Protein AF-A0AAV7STW8-F1 (afdb_monomer)

Secondary structure (DSSP, 8-state):
-------EE-SS-EE-PPSS-EEEE-SS-EE---S--EEEEESS-EE---B--EEEEESS-EEEEEE--EEEEESS-EEEEEE--EEEEESS-EE---B--EEEEESS-EEEE-B-EEEEEESS-EEEE-SSEEEEEESS-EEEESS-EEEEE-TT-B-

Structure (mmCIF, N/CA/C/O backbone):
data_AF-A0AAV7STW8-F1
#
_entry.id   AF-A0AAV7STW8-F1
#
loop_
_atom_site.group_PDB
_atom_site.id
_atom_site.type_symbol
_atom_site.label_atom_id
_atom_site.label_alt_id
_atom_site.label_comp_id
_atom_site.label_asym_id
_atom_site.label_entity_id
_atom_site.label_seq_id
_atom_site.pdbx_PDB_ins_code
_atom_site.Cartn_x
_atom_site.Cartn_y
_atom_site.Cartn_z
_atom_site.occupancy
_atom_site.B_iso_or_equiv
_atom_site.auth_seq_id
_atom_site.auth_comp_id
_atom_site.auth_asym_id
_atom_site.auth_atom_id
_atom_site.pdbx_PDB_model_num
ATOM 1 N N . MET A 1 1 ? 13.913 8.113 -26.831 1.00 40.53 1 MET A N 1
ATOM 2 C CA . MET A 1 1 ? 12.553 7.537 -26.896 1.00 40.53 1 MET A CA 1
ATOM 3 C C . MET A 1 1 ? 12.675 6.054 -27.217 1.00 40.53 1 MET A C 1
ATOM 5 O O . MET A 1 1 ? 13.192 5.711 -28.270 1.00 40.53 1 MET A O 1
ATOM 9 N N . ARG A 1 2 ? 12.317 5.180 -26.275 1.00 35.94 2 ARG A N 1
ATOM 10 C CA . ARG A 1 2 ? 12.246 3.718 -26.438 1.00 35.94 2 ARG A CA 1
ATOM 11 C C . ARG A 1 2 ? 11.029 3.221 -25.642 1.00 35.94 2 ARG A C 1
ATOM 13 O O . ARG A 1 2 ? 10.637 3.904 -24.702 1.00 35.94 2 ARG A O 1
ATOM 20 N N . PRO A 1 3 ? 10.383 2.142 -26.096 1.00 36.06 3 PRO A N 1
ATOM 21 C CA . PRO A 1 3 ? 8.936 2.094 -26.271 1.00 36.06 3 PRO A CA 1
ATOM 22 C C . PRO A 1 3 ? 8.183 1.758 -24.984 1.00 36.06 3 PRO A C 1
ATOM 24 O O . PRO A 1 3 ? 8.631 0.928 -24.196 1.00 36.06 3 PRO A O 1
ATOM 27 N N . GLY A 1 4 ? 6.999 2.357 -24.832 1.00 42.94 4 GLY A N 1
ATOM 28 C CA . GLY A 1 4 ? 5.963 1.849 -23.940 1.00 42.94 4 GLY A CA 1
ATOM 29 C C . GLY A 1 4 ? 5.513 0.481 -24.443 1.00 42.94 4 GLY A C 1
ATOM 30 O O . GLY A 1 4 ? 4.891 0.378 -25.496 1.00 42.94 4 GLY A O 1
ATOM 31 N N . GLY A 1 5 ? 5.894 -0.570 -23.724 1.00 40.72 5 GLY A N 1
ATOM 32 C CA . GLY A 1 5 ? 5.494 -1.945 -23.998 1.00 40.72 5 GLY A CA 1
ATOM 33 C C . GLY A 1 5 ? 4.626 -2.451 -22.859 1.00 40.72 5 GLY A C 1
ATOM 34 O O . GLY A 1 5 ? 5.153 -2.836 -21.820 1.00 40.72 5 GLY A O 1
ATOM 35 N N . GLY A 1 6 ? 3.307 -2.436 -23.051 1.00 45.69 6 GLY A N 1
ATOM 36 C CA . GLY A 1 6 ? 2.384 -3.196 -22.215 1.00 45.69 6 GLY A CA 1
ATOM 37 C C . GLY A 1 6 ? 2.489 -4.669 -22.588 1.00 45.69 6 GLY A C 1
ATOM 38 O O . GLY A 1 6 ? 1.872 -5.103 -23.554 1.00 45.69 6 GLY A O 1
ATOM 39 N N . GLY A 1 7 ? 3.334 -5.411 -21.877 1.00 49.16 7 GLY A N 1
ATOM 40 C CA . GLY A 1 7 ? 3.478 -6.857 -22.023 1.00 49.16 7 GLY A CA 1
ATOM 41 C C . GLY A 1 7 ? 3.037 -7.562 -20.747 1.00 49.16 7 GLY A C 1
ATOM 42 O O . GLY A 1 7 ? 3.458 -7.175 -19.657 1.00 49.16 7 GLY A O 1
ATOM 43 N N . VAL A 1 8 ? 2.203 -8.592 -20.889 1.00 49.44 8 VAL A N 1
ATOM 44 C CA . VAL A 1 8 ? 1.992 -9.609 -19.852 1.00 49.44 8 VAL A CA 1
ATOM 45 C C . VAL A 1 8 ? 3.192 -10.552 -19.889 1.00 49.44 8 VAL A C 1
ATOM 47 O O . VAL A 1 8 ? 3.513 -11.107 -20.940 1.00 49.44 8 VAL A O 1
ATOM 50 N N . LEU A 1 9 ? 3.922 -10.667 -18.780 1.00 50.72 9 LEU A N 1
ATOM 51 C CA . LEU A 1 9 ? 5.144 -11.471 -18.711 1.00 50.72 9 LEU A CA 1
ATOM 52 C C . LEU A 1 9 ? 5.002 -12.518 -17.608 1.00 50.72 9 LEU A C 1
ATOM 54 O O . LEU A 1 9 ? 4.782 -12.186 -16.442 1.00 50.72 9 LEU A O 1
ATOM 58 N N . SER A 1 10 ? 5.135 -13.780 -18.005 1.00 46.03 10 SER A N 1
ATOM 59 C CA . SER A 1 10 ? 5.107 -14.956 -17.138 1.00 46.03 10 SER A CA 1
ATOM 60 C C . SER A 1 10 ? 6.440 -15.706 -17.274 1.00 46.03 10 SER A C 1
ATOM 62 O O . SER A 1 10 ? 7.017 -15.734 -18.360 1.00 46.03 10 SER A O 1
ATOM 64 N N . LEU A 1 11 ? 6.909 -16.293 -16.168 1.00 44.44 11 LEU A N 1
ATOM 65 C CA . LEU A 1 11 ? 8.256 -16.816 -15.858 1.00 44.44 11 LEU A CA 1
ATOM 66 C C . LEU A 1 11 ? 9.310 -15.794 -15.401 1.00 44.44 11 LEU A C 1
ATOM 68 O O . LEU A 1 11 ? 9.476 -14.720 -15.974 1.00 44.44 11 LEU A O 1
ATOM 72 N N . VAL A 1 12 ? 10.055 -16.215 -14.366 1.00 52.72 12 VAL A N 1
ATOM 73 C CA . VAL A 1 12 ? 11.161 -15.535 -13.668 1.00 52.72 12 VAL A CA 1
ATOM 74 C C . VAL A 1 12 ? 11.973 -14.643 -14.610 1.00 52.72 12 VAL A C 1
ATOM 76 O O . VAL A 1 12 ? 12.904 -15.085 -15.278 1.00 52.72 12 VAL A O 1
ATOM 79 N N . SER A 1 13 ? 11.610 -13.363 -14.652 1.00 60.19 13 SER A N 1
ATOM 80 C CA . SER A 1 13 ? 12.215 -12.370 -15.537 1.00 60.19 13 SER A CA 1
ATOM 81 C C . SER A 1 13 ? 12.859 -11.260 -14.712 1.00 60.19 13 SER A C 1
ATOM 83 O O . SER A 1 13 ? 12.248 -10.738 -13.776 1.00 60.19 13 SER A O 1
ATOM 85 N N . ILE A 1 14 ? 14.099 -10.890 -15.056 1.00 59.59 14 ILE A N 1
ATOM 86 C CA . ILE A 1 14 ? 14.792 -9.725 -14.490 1.00 59.59 14 ILE A CA 1
ATOM 87 C C . ILE A 1 14 ? 14.693 -8.576 -15.492 1.00 59.59 14 ILE A C 1
ATOM 89 O O . ILE A 1 14 ? 15.320 -8.626 -16.548 1.00 59.59 14 ILE A O 1
ATOM 93 N N . MET A 1 15 ? 13.932 -7.527 -15.163 1.00 64.94 15 MET A N 1
ATOM 94 C CA . MET A 1 15 ? 13.672 -6.417 -16.091 1.00 64.94 15 MET A CA 1
ATOM 95 C C . MET A 1 15 ? 14.000 -5.037 -15.502 1.00 64.94 15 MET A C 1
ATOM 97 O O . MET A 1 15 ? 13.797 -4.768 -14.312 1.00 64.94 15 MET A O 1
ATOM 101 N N . ARG A 1 16 ? 14.485 -4.141 -16.374 1.00 63.31 16 ARG A N 1
ATOM 102 C CA . ARG A 1 16 ? 14.716 -2.712 -16.108 1.00 63.31 16 ARG A CA 1
ATOM 103 C C . ARG A 1 16 ? 14.018 -1.844 -17.169 1.00 63.31 16 ARG A C 1
ATOM 105 O O . ARG A 1 16 ? 14.688 -1.371 -18.088 1.00 63.31 16 ARG A O 1
ATOM 112 N N . PRO A 1 17 ? 12.687 -1.672 -17.095 1.00 63.03 17 PRO A N 1
ATOM 113 C CA . PRO A 1 17 ? 11.983 -0.759 -17.990 1.00 63.03 17 PRO A CA 1
ATOM 114 C C . PRO A 1 17 ? 12.436 0.692 -17.752 1.00 63.03 17 PRO A C 1
ATOM 116 O O . PRO A 1 17 ? 12.646 1.098 -16.605 1.00 63.03 17 PRO A O 1
ATOM 119 N N . GLY A 1 18 ? 12.565 1.473 -18.829 1.00 54.88 18 GLY A N 1
ATOM 120 C CA . GLY A 1 18 ? 12.626 2.938 -18.737 1.00 54.88 18 GLY A CA 1
ATOM 121 C C . GLY A 1 18 ? 11.283 3.505 -18.257 1.00 54.88 18 GLY A C 1
ATOM 122 O O . GLY A 1 18 ? 10.263 2.841 -18.414 1.00 54.88 18 GLY A O 1
ATOM 123 N N . GLY A 1 19 ? 11.296 4.684 -17.625 1.00 61.03 19 GLY A N 1
ATOM 124 C CA . GLY A 1 19 ? 10.133 5.253 -16.924 1.00 61.03 19 GLY A CA 1
ATOM 125 C C . GLY A 1 19 ? 8.877 5.432 -17.788 1.00 61.03 19 GLY A C 1
ATOM 126 O O . GLY A 1 19 ? 8.979 5.760 -18.970 1.00 61.03 19 GLY A O 1
ATOM 127 N N . GLY A 1 20 ? 7.708 5.244 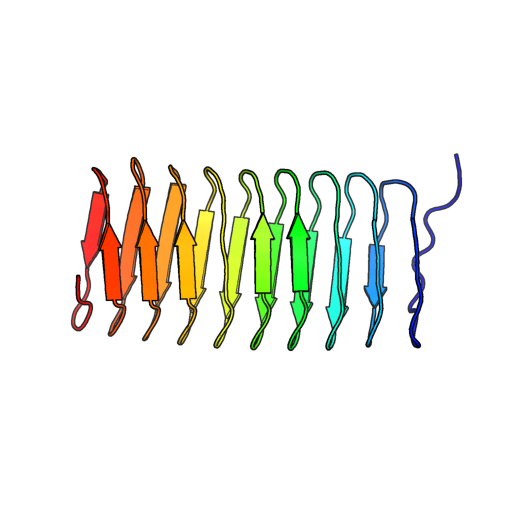-17.163 1.00 62.00 20 GLY A N 1
ATOM 128 C CA . GLY A 1 20 ? 6.382 5.375 -17.776 1.00 62.0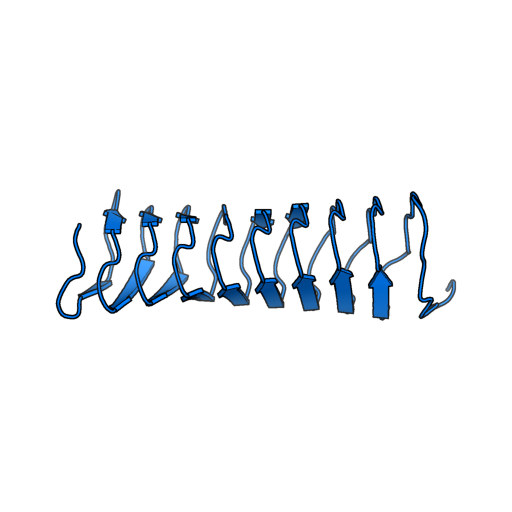0 20 GLY A CA 1
ATOM 129 C C . GLY A 1 20 ? 5.916 4.146 -18.577 1.00 62.00 20 GLY A C 1
ATOM 130 O O . GLY A 1 20 ? 6.467 3.820 -19.624 1.00 62.00 20 GLY A O 1
ATOM 131 N N . GLY A 1 21 ? 4.848 3.486 -18.109 1.00 69.19 21 GLY A N 1
ATOM 132 C CA . GLY A 1 21 ? 4.187 2.366 -18.796 1.00 69.19 21 GLY A CA 1
ATOM 133 C C . GLY A 1 21 ? 3.183 1.617 -17.910 1.00 69.19 21 GLY A C 1
ATOM 134 O O . GLY A 1 21 ? 3.148 1.840 -16.700 1.00 69.19 21 GLY A O 1
ATOM 135 N N . VAL A 1 22 ? 2.370 0.739 -18.509 1.00 69.25 22 VAL A N 1
ATOM 136 C CA . VAL A 1 22 ? 1.490 -0.203 -17.791 1.00 69.25 22 VAL A CA 1
ATOM 137 C C . VAL A 1 22 ? 2.094 -1.600 -17.892 1.00 69.25 22 VAL A C 1
ATOM 139 O O . VAL A 1 22 ? 2.342 -2.064 -19.002 1.00 69.25 22 VAL A O 1
ATOM 142 N N . LEU A 1 23 ? 2.344 -2.269 -16.767 1.00 72.69 23 LEU A N 1
ATOM 143 C CA . LEU A 1 23 ? 2.918 -3.620 -16.741 1.00 72.69 23 LEU A CA 1
ATOM 144 C C . LEU A 1 23 ? 2.096 -4.528 -15.825 1.00 72.69 23 LEU A C 1
ATOM 146 O O . LEU A 1 23 ? 1.682 -4.112 -14.742 1.00 72.69 23 LEU A O 1
ATOM 150 N N . SER A 1 24 ? 1.897 -5.774 -16.253 1.00 73.12 24 SER A N 1
ATOM 151 C CA . SER A 1 24 ? 1.240 -6.809 -15.455 1.00 73.12 24 SER A CA 1
ATOM 152 C C . SER A 1 24 ? 2.121 -8.055 -15.380 1.00 73.12 24 SER A C 1
ATOM 154 O O . SER A 1 24 ? 2.592 -8.555 -16.405 1.00 73.12 24 SER A O 1
ATOM 156 N N . LEU A 1 25 ? 2.400 -8.501 -14.155 1.00 73.75 25 LEU A N 1
ATOM 157 C CA . LEU A 1 25 ? 3.287 -9.621 -13.839 1.00 73.75 25 LEU A CA 1
ATOM 158 C C . LEU A 1 25 ? 2.501 -10.675 -13.058 1.00 73.75 25 LEU A C 1
ATOM 160 O O . LEU A 1 25 ? 1.916 -10.350 -12.026 1.00 73.75 25 LEU A O 1
ATOM 164 N N . GLU A 1 26 ? 2.535 -11.927 -13.513 1.00 70.50 26 GLU A N 1
ATOM 165 C CA . GLU A 1 26 ? 1.699 -12.993 -12.938 1.00 70.50 26 GLU A CA 1
ATOM 166 C C . GLU A 1 26 ? 2.366 -13.838 -11.849 1.00 70.50 26 GLU A C 1
ATOM 168 O O . GLU A 1 26 ? 1.664 -14.305 -10.957 1.00 70.50 26 GLU A O 1
ATOM 173 N N . ALA A 1 27 ? 3.683 -14.078 -11.917 1.00 77.00 27 ALA A N 1
ATOM 174 C CA . ALA A 1 27 ? 4.401 -14.802 -10.866 1.00 77.00 27 ALA A CA 1
ATOM 175 C C . ALA A 1 27 ? 5.929 -14.638 -10.934 1.00 77.00 27 ALA A C 1
ATOM 177 O O . ALA A 1 27 ? 6.530 -14.639 -12.013 1.00 77.00 27 ALA A O 1
ATOM 178 N N . GLY A 1 28 ? 6.570 -14.594 -9.760 1.00 69.62 28 GLY A N 1
ATOM 179 C CA . GLY A 1 28 ? 8.000 -14.898 -9.584 1.00 69.62 28 GLY A CA 1
ATOM 180 C C . GLY A 1 28 ? 8.990 -13.966 -10.291 1.00 69.62 28 GLY A C 1
ATOM 181 O O . GLY A 1 28 ? 10.117 -14.365 -10.584 1.00 69.62 28 GLY A O 1
ATOM 182 N N . SER A 1 29 ? 8.595 -12.732 -10.589 1.00 73.12 29 SER A N 1
ATOM 183 C CA . SER A 1 29 ? 9.407 -11.780 -11.347 1.00 73.12 29 SER A CA 1
ATOM 184 C C . SER A 1 29 ? 10.179 -10.809 -10.449 1.00 73.12 29 SER A C 1
ATOM 186 O O . SER A 1 29 ? 9.728 -10.443 -9.360 1.00 73.12 29 SER A O 1
ATOM 188 N N . ILE A 1 30 ? 11.351 -10.356 -10.918 1.00 72.50 30 ILE A N 1
ATOM 189 C CA . ILE A 1 30 ? 12.186 -9.368 -10.221 1.00 72.50 30 ILE A CA 1
ATOM 190 C C . ILE A 1 30 ? 12.367 -8.132 -11.104 1.00 72.50 30 ILE A C 1
ATOM 192 O O . ILE A 1 30 ? 13.004 -8.190 -12.153 1.00 72.50 30 ILE A O 1
ATOM 196 N N . MET A 1 31 ? 11.875 -6.973 -10.662 1.00 72.94 31 MET A N 1
ATOM 197 C CA . MET A 1 31 ? 11.905 -5.754 -11.481 1.00 72.94 31 MET A CA 1
ATOM 198 C C . MET A 1 31 ? 12.485 -4.540 -10.753 1.00 72.94 31 MET A C 1
ATOM 200 O O . MET A 1 31 ? 12.302 -4.341 -9.549 1.00 72.94 31 MET A O 1
ATOM 204 N N . ARG A 1 32 ? 13.175 -3.687 -11.519 1.00 72.44 32 ARG A N 1
ATOM 205 C CA . ARG A 1 32 ? 13.588 -2.341 -11.099 1.00 72.44 32 ARG A CA 1
ATOM 206 C C . ARG A 1 32 ? 13.130 -1.309 -12.134 1.00 72.44 32 ARG A C 1
ATOM 208 O O . ARG A 1 32 ? 13.939 -0.927 -12.982 1.00 72.44 32 ARG A O 1
ATOM 215 N N . PRO A 1 33 ? 11.842 -0.927 -12.125 1.00 69.06 33 PRO A N 1
ATOM 216 C CA . PRO A 1 33 ? 11.350 0.120 -13.008 1.00 69.06 33 PRO A CA 1
ATOM 217 C C . PRO A 1 33 ? 11.878 1.491 -12.577 1.00 69.06 33 PRO A C 1
ATOM 219 O O . PRO A 1 33 ? 12.194 1.708 -11.404 1.00 69.06 33 PRO A O 1
ATOM 222 N N . GLY A 1 34 ? 12.006 2.388 -13.558 1.00 66.81 34 GLY A N 1
ATOM 223 C CA . GLY A 1 34 ? 12.349 3.793 -13.345 1.00 66.81 34 GLY A CA 1
ATOM 224 C C . GLY A 1 34 ? 11.221 4.590 -12.679 1.00 66.81 34 GLY A C 1
ATOM 225 O O . GLY A 1 34 ? 10.499 4.081 -11.825 1.00 66.81 34 GLY A O 1
ATOM 226 N N . GLU A 1 35 ? 11.090 5.862 -13.047 1.00 71.88 35 GLU A N 1
ATOM 227 C CA . GLU A 1 35 ? 10.049 6.748 -12.516 1.00 71.88 35 GLU A CA 1
ATOM 228 C C . GLU A 1 35 ? 8.703 6.543 -13.223 1.00 71.88 35 GLU A C 1
ATOM 230 O O . GLU A 1 35 ? 8.644 6.468 -14.453 1.00 71.88 35 GLU A O 1
ATOM 235 N N . GLY A 1 36 ? 7.626 6.501 -12.436 1.00 64.06 36 GLY A N 1
ATOM 236 C CA . GLY A 1 36 ? 6.244 6.472 -12.906 1.00 64.06 36 GLY A CA 1
ATOM 237 C C . GLY A 1 36 ? 5.806 5.179 -13.610 1.00 64.06 36 GLY A C 1
ATOM 238 O O . GLY A 1 36 ? 6.605 4.396 -14.124 1.00 64.06 36 GLY A O 1
ATOM 239 N N . GLY A 1 37 ? 4.488 4.965 -13.648 1.00 72.62 37 GLY A N 1
ATOM 240 C CA . GLY A 1 37 ? 3.846 3.828 -14.317 1.00 72.62 37 GLY A CA 1
ATOM 241 C C . GLY A 1 37 ? 2.689 3.231 -13.519 1.00 72.62 37 GLY A C 1
ATOM 242 O O . GLY A 1 37 ? 2.475 3.587 -12.361 1.00 72.62 37 GLY A O 1
ATOM 243 N N . VAL A 1 38 ? 1.941 2.328 -14.151 1.00 72.38 38 VAL A N 1
ATOM 244 C CA . VAL A 1 38 ? 0.900 1.517 -13.509 1.00 72.38 38 VAL A CA 1
ATOM 245 C C . VAL A 1 38 ? 1.373 0.069 -13.501 1.00 72.38 38 VAL A C 1
ATOM 247 O O . VAL A 1 38 ? 1.553 -0.517 -14.565 1.00 72.38 38 VAL A O 1
ATOM 250 N N . LEU A 1 39 ? 1.601 -0.516 -12.327 1.00 75.50 39 LEU A N 1
ATOM 251 C CA . LEU A 1 39 ? 2.087 -1.893 -12.212 1.00 75.50 39 LEU A CA 1
ATOM 252 C C . LEU A 1 39 ? 1.072 -2.737 -11.447 1.00 75.50 39 LEU A C 1
ATOM 254 O O . LEU A 1 39 ? 0.659 -2.375 -10.347 1.00 75.50 39 LEU A O 1
ATOM 258 N N . SER A 1 40 ? 0.706 -3.876 -12.024 1.00 76.56 40 SER A N 1
ATOM 259 C CA . SER A 1 40 ? -0.099 -4.907 -11.374 1.00 76.56 40 SER A CA 1
ATOM 260 C C . SER A 1 40 ? 0.748 -6.163 -11.209 1.00 76.56 40 SER A C 1
ATOM 262 O O . SER A 1 40 ? 1.312 -6.678 -12.173 1.00 76.56 40 SER A O 1
ATOM 264 N N . LEU A 1 41 ? 0.911 -6.610 -9.970 1.00 75.31 41 LEU A N 1
ATOM 265 C CA . LEU A 1 41 ? 1.750 -7.742 -9.605 1.00 75.31 41 LEU A CA 1
ATOM 266 C C . LEU A 1 41 ? 0.883 -8.782 -8.909 1.00 75.31 41 LEU A C 1
ATOM 268 O O . LEU A 1 41 ? 0.274 -8.491 -7.884 1.00 75.31 41 LEU A O 1
ATOM 272 N N . VAL A 1 42 ? 0.919 -10.006 -9.413 1.00 76.75 42 VAL A N 1
ATOM 273 C CA . VAL A 1 42 ? 0.278 -11.173 -8.812 1.00 76.75 42 VAL A CA 1
ATOM 274 C C . VAL A 1 42 ? 1.366 -12.151 -8.373 1.00 76.75 42 VAL A C 1
ATOM 276 O O . VAL A 1 42 ? 2.321 -12.376 -9.104 1.00 76.75 42 VAL A O 1
ATOM 279 N N . ALA A 1 43 ? 1.253 -12.689 -7.159 1.00 78.94 43 ALA A N 1
ATOM 280 C CA . ALA A 1 43 ? 2.024 -13.819 -6.636 1.00 78.94 43 ALA A CA 1
ATOM 281 C C . ALA A 1 43 ? 3.567 -13.685 -6.642 1.00 78.94 43 ALA A C 1
ATOM 283 O O . ALA A 1 43 ? 4.264 -13.943 -7.624 1.00 78.94 43 ALA A O 1
ATOM 284 N N . GLY A 1 44 ? 4.149 -13.409 -5.470 1.00 71.12 44 GLY A N 1
ATOM 285 C CA . GLY A 1 44 ? 5.573 -13.695 -5.217 1.00 71.12 44 GLY A CA 1
ATOM 286 C C . GLY A 1 44 ? 6.577 -12.854 -6.017 1.00 71.12 44 GLY A C 1
ATOM 287 O O . GLY A 1 44 ? 7.708 -13.284 -6.243 1.00 71.12 44 GLY A O 1
ATOM 288 N N . ASN A 1 45 ? 6.187 -11.656 -6.450 1.00 77.94 45 ASN A N 1
ATOM 289 C CA . ASN A 1 45 ? 7.068 -10.748 -7.183 1.00 77.94 45 ASN A CA 1
ATOM 290 C C . ASN A 1 45 ? 7.943 -9.912 -6.236 1.00 77.94 45 ASN A C 1
ATOM 292 O O . ASN A 1 45 ? 7.528 -9.568 -5.127 1.00 77.94 45 ASN A O 1
ATOM 296 N N . ILE A 1 46 ? 9.141 -9.525 -6.689 1.00 76.06 46 ILE A N 1
ATOM 297 C CA . ILE A 1 46 ? 10.042 -8.618 -5.963 1.00 76.06 46 ILE A CA 1
ATOM 298 C C . ILE A 1 46 ? 10.307 -7.371 -6.802 1.00 76.06 46 ILE A C 1
ATOM 300 O O . ILE A 1 46 ? 10.854 -7.454 -7.901 1.00 76.06 46 ILE A O 1
ATOM 304 N N . MET A 1 47 ? 10.003 -6.188 -6.265 1.00 74.81 47 MET A N 1
ATOM 305 C CA . MET A 1 47 ? 10.139 -4.948 -7.029 1.00 74.81 47 MET A CA 1
ATOM 306 C C . MET A 1 47 ? 10.786 -3.795 -6.265 1.00 74.81 47 MET A C 1
ATOM 308 O O . MET A 1 47 ? 10.601 -3.633 -5.056 1.00 74.81 47 MET A O 1
ATOM 312 N N . ARG A 1 48 ? 11.552 -2.975 -6.997 1.00 75.38 48 ARG A N 1
ATOM 313 C CA . ARG A 1 48 ? 12.137 -1.725 -6.491 1.00 75.38 48 ARG A CA 1
ATOM 314 C C . ARG A 1 48 ? 11.924 -0.551 -7.460 1.00 75.38 48 ARG A C 1
ATOM 316 O O . ARG A 1 48 ? 12.840 -0.285 -8.240 1.00 75.38 48 ARG A O 1
ATOM 323 N N . PRO A 1 49 ? 10.746 0.102 -7.460 1.00 72.31 49 PRO A N 1
ATOM 324 C CA . PRO A 1 49 ? 10.502 1.291 -8.273 1.00 72.31 49 PRO A CA 1
ATOM 325 C C . PRO A 1 49 ? 11.244 2.512 -7.718 1.00 72.31 49 PRO A C 1
ATOM 327 O O . PRO A 1 49 ? 11.495 2.594 -6.512 1.00 72.31 49 PRO A O 1
ATOM 330 N N . GLY A 1 50 ? 11.572 3.456 -8.605 1.00 67.81 50 GLY A N 1
ATOM 331 C CA . GLY A 1 50 ? 12.194 4.736 -8.256 1.00 67.81 50 GLY A CA 1
ATOM 332 C C . GLY A 1 50 ? 11.226 5.695 -7.559 1.00 67.81 50 GLY A C 1
ATOM 333 O O . GLY A 1 50 ? 11.137 5.701 -6.333 1.00 67.81 50 GLY A O 1
ATOM 334 N N . LYS A 1 51 ? 10.509 6.514 -8.336 1.00 75.25 51 LYS A N 1
ATOM 335 C CA . LYS A 1 51 ? 9.542 7.504 -7.836 1.00 75.25 51 LYS A CA 1
ATOM 336 C C . LYS A 1 51 ? 8.175 7.346 -8.493 1.00 75.25 51 LYS A C 1
ATOM 338 O O . LYS A 1 51 ? 8.101 7.158 -9.707 1.00 75.25 51 LYS A O 1
ATOM 343 N N . GLY A 1 52 ? 7.119 7.511 -7.702 1.00 66.94 52 GLY A N 1
ATOM 344 C CA . GLY A 1 52 ? 5.733 7.615 -8.142 1.00 66.94 52 GLY A CA 1
ATOM 345 C C . GLY A 1 52 ? 5.171 6.363 -8.819 1.00 66.94 52 GLY A C 1
ATOM 346 O O . GLY A 1 52 ? 5.847 5.351 -9.001 1.00 66.94 52 GLY A O 1
ATOM 347 N N . GLY A 1 53 ? 3.899 6.458 -9.210 1.00 74.38 53 GLY A N 1
ATOM 348 C CA . GLY A 1 53 ? 3.169 5.410 -9.926 1.00 74.38 53 GLY A CA 1
ATOM 349 C C . GLY A 1 53 ? 1.949 4.878 -9.177 1.00 74.38 53 GLY A C 1
ATOM 350 O O . GLY A 1 53 ? 1.715 5.207 -8.013 1.00 74.38 53 GLY A O 1
ATOM 351 N N . VAL A 1 54 ? 1.161 4.067 -9.880 1.00 74.94 54 VAL A N 1
ATOM 352 C CA . VAL A 1 54 ? 0.017 3.331 -9.333 1.00 74.94 54 VAL A CA 1
ATOM 353 C C . VAL A 1 54 ? 0.383 1.857 -9.280 1.00 74.94 54 VAL A C 1
ATOM 355 O O . VAL A 1 54 ? 0.800 1.282 -10.282 1.00 74.94 54 VAL A O 1
ATOM 358 N N . LEU A 1 55 ? 0.272 1.243 -8.112 1.00 76.81 55 LEU A N 1
ATOM 359 C CA . LEU A 1 55 ? 0.840 -0.073 -7.855 1.00 76.81 55 LEU A CA 1
ATOM 360 C C . LEU A 1 55 ? -0.199 -0.953 -7.164 1.00 76.81 55 LEU A C 1
ATOM 362 O O . LEU A 1 55 ? -0.672 -0.624 -6.083 1.00 76.81 55 LEU A O 1
ATOM 366 N N . SER A 1 56 ? -0.548 -2.077 -7.777 1.00 77.88 56 SER A N 1
ATOM 367 C CA . SER A 1 56 ? -1.468 -3.064 -7.211 1.00 77.88 56 SER A CA 1
ATOM 368 C C . SER A 1 56 ? -0.736 -4.384 -7.022 1.00 77.88 56 SER A C 1
ATOM 370 O O . SER A 1 56 ? -0.188 -4.934 -7.978 1.00 77.88 56 SER A O 1
ATOM 372 N N . LEU A 1 57 ? -0.668 -4.852 -5.777 1.00 77.00 57 LEU A N 1
ATOM 373 C CA . LEU A 1 57 ? 0.010 -6.083 -5.383 1.00 77.00 57 LEU A CA 1
ATOM 374 C C . LEU A 1 57 ? -0.999 -7.071 -4.823 1.00 77.00 57 LEU A C 1
ATOM 376 O O . LEU A 1 57 ? -1.656 -6.782 -3.829 1.00 77.00 57 LEU A O 1
ATOM 380 N N . VAL A 1 58 ? -1.025 -8.262 -5.406 1.00 77.69 58 VAL A N 1
ATOM 381 C CA . VAL A 1 58 ? -1.859 -9.378 -4.978 1.00 77.69 58 VAL A CA 1
ATOM 382 C C . VAL A 1 58 ? -0.956 -10.535 -4.568 1.00 77.69 58 VAL A C 1
ATOM 384 O O . VAL A 1 58 ? -0.077 -10.943 -5.328 1.00 77.69 58 VAL A O 1
ATOM 387 N N . ALA A 1 59 ? -1.187 -11.074 -3.370 1.00 78.00 59 ALA A N 1
ATOM 388 C CA . ALA A 1 59 ? -0.609 -12.315 -2.853 1.00 78.00 59 ALA A CA 1
ATOM 389 C C . ALA A 1 59 ? 0.934 -12.344 -2.747 1.00 78.00 59 ALA A C 1
ATOM 391 O O . ALA A 1 59 ? 1.658 -12.637 -3.700 1.00 78.00 59 ALA A O 1
ATOM 392 N N . GLY A 1 60 ? 1.467 -12.122 -1.543 1.00 71.38 60 GLY A N 1
ATOM 393 C CA . GLY A 1 60 ? 2.855 -12.484 -1.207 1.00 71.38 60 GLY A CA 1
ATOM 394 C C . GLY A 1 60 ? 3.948 -11.712 -1.959 1.00 71.38 60 GLY A C 1
ATOM 395 O O . GLY A 1 60 ? 5.082 -12.183 -2.064 1.00 71.38 60 GLY A O 1
ATOM 396 N N . SER A 1 61 ? 3.629 -10.539 -2.507 1.00 78.69 61 SER A N 1
ATOM 397 C CA . SER A 1 61 ? 4.595 -9.717 -3.240 1.00 78.69 61 SER A CA 1
ATOM 398 C C . SER A 1 61 ? 5.412 -8.830 -2.291 1.00 78.69 61 SER A C 1
ATOM 400 O O . SER A 1 61 ? 4.908 -8.334 -1.285 1.00 78.69 61 SER A O 1
ATOM 402 N N . ASN A 1 62 ? 6.690 -8.613 -2.611 1.00 77.88 62 ASN A N 1
ATOM 403 C CA . ASN A 1 62 ? 7.622 -7.792 -1.836 1.00 77.88 62 ASN A CA 1
ATOM 404 C C . ASN A 1 62 ? 8.043 -6.544 -2.623 1.00 77.88 62 ASN A C 1
ATOM 406 O O . ASN A 1 62 ? 8.647 -6.648 -3.692 1.00 77.88 62 ASN A O 1
ATOM 410 N N . MET A 1 63 ? 7.819 -5.350 -2.069 1.00 76.94 63 MET A N 1
ATOM 411 C CA . MET A 1 63 ? 8.182 -4.093 -2.728 1.00 76.94 63 MET A CA 1
ATOM 412 C C . MET A 1 63 ? 8.984 -3.141 -1.837 1.00 76.94 63 MET A C 1
ATOM 414 O O . MET A 1 63 ? 8.701 -2.964 -0.652 1.00 76.94 63 MET A O 1
ATOM 418 N N . ARG A 1 64 ? 9.956 -2.451 -2.441 1.00 75.88 64 ARG A N 1
ATOM 419 C CA . ARG A 1 64 ? 10.567 -1.247 -1.871 1.00 75.88 64 ARG A CA 1
ATOM 420 C C . ARG A 1 64 ? 10.403 -0.063 -2.818 1.00 75.88 64 ARG A C 1
ATOM 422 O O . ARG A 1 64 ? 10.993 -0.084 -3.890 1.00 75.88 64 ARG A O 1
ATOM 429 N N . LEU A 1 65 ? 9.638 0.941 -2.411 1.00 74.00 65 LEU A N 1
ATOM 430 C CA . LEU A 1 65 ? 9.359 2.143 -3.198 1.00 74.00 65 LEU A CA 1
ATOM 431 C C . LEU A 1 65 ? 10.208 3.311 -2.687 1.00 74.00 65 LEU A C 1
ATOM 433 O O . LEU A 1 65 ? 10.418 3.426 -1.480 1.00 74.00 65 LEU A O 1
ATOM 437 N N . GLY A 1 66 ? 10.713 4.150 -3.593 1.00 68.50 66 GLY A N 1
ATOM 438 C CA . GLY A 1 66 ? 11.399 5.386 -3.225 1.00 68.50 66 GLY A CA 1
ATOM 439 C C . GLY A 1 66 ? 10.426 6.423 -2.672 1.00 68.50 66 GLY A C 1
ATOM 440 O O . GLY A 1 66 ? 10.252 6.504 -1.462 1.00 68.50 66 GLY A O 1
ATOM 441 N N . GLU A 1 67 ? 9.788 7.197 -3.543 1.00 75.75 67 GLU A N 1
ATOM 442 C CA . GLU A 1 67 ? 8.999 8.375 -3.150 1.00 75.75 67 GLU A CA 1
ATOM 443 C C . GLU A 1 67 ? 7.648 8.414 -3.873 1.00 75.75 67 GLU A C 1
ATOM 445 O O . GLU A 1 67 ? 7.604 8.305 -5.098 1.00 75.75 67 GLU A O 1
ATOM 450 N N . GLY A 1 68 ? 6.565 8.605 -3.119 1.00 67.44 68 GLY A N 1
ATOM 451 C CA . GLY A 1 68 ? 5.208 8.850 -3.598 1.00 67.44 68 GLY A CA 1
ATOM 452 C C . GLY A 1 68 ? 4.551 7.686 -4.346 1.00 67.44 68 GLY A C 1
ATOM 453 O O . GLY A 1 68 ? 5.174 6.685 -4.689 1.00 67.44 68 GLY A O 1
ATOM 454 N N . GLY A 1 69 ? 3.258 7.843 -4.634 1.00 74.44 69 GLY A N 1
ATOM 455 C CA . GLY A 1 69 ? 2.468 6.896 -5.426 1.00 74.44 69 GLY A CA 1
ATOM 456 C C . GLY A 1 69 ? 1.143 6.509 -4.777 1.00 74.44 69 GLY A C 1
ATOM 457 O O . GLY A 1 69 ? 0.872 6.838 -3.622 1.00 74.44 69 GLY A O 1
ATOM 458 N N . VAL A 1 70 ? 0.310 5.817 -5.548 1.00 77.25 70 VAL A N 1
ATOM 459 C CA . VAL A 1 70 ? -0.919 5.182 -5.061 1.00 77.25 70 VAL A CA 1
ATOM 460 C C . VAL A 1 70 ? -0.666 3.688 -5.037 1.00 77.25 70 VAL A C 1
ATOM 462 O O . VAL A 1 70 ? -0.383 3.112 -6.086 1.00 77.25 70 VAL A O 1
ATOM 465 N N . LEU A 1 71 ? -0.745 3.052 -3.870 1.00 78.00 71 LEU A N 1
ATOM 466 C CA . LEU A 1 71 ? -0.545 1.614 -3.770 1.00 78.00 71 LEU A CA 1
ATOM 467 C C . LEU A 1 71 ? -1.699 0.897 -3.077 1.00 78.00 71 LEU A C 1
ATOM 469 O O . LEU A 1 71 ? -2.249 1.360 -2.081 1.00 78.00 71 LEU A O 1
ATOM 473 N N . SER A 1 72 ? -2.032 -0.264 -3.624 1.00 81.06 72 SER A N 1
ATOM 474 C CA . SER A 1 72 ? -3.000 -1.207 -3.089 1.00 81.06 72 SER A CA 1
ATOM 475 C C . SER A 1 72 ? -2.306 -2.549 -2.881 1.00 81.06 72 SER A C 1
ATOM 477 O O . SER A 1 72 ? -1.616 -3.046 -3.774 1.00 81.06 72 SER A O 1
ATOM 479 N N . LEU A 1 73 ? -2.439 -3.098 -1.678 1.00 79.50 73 LEU A N 1
A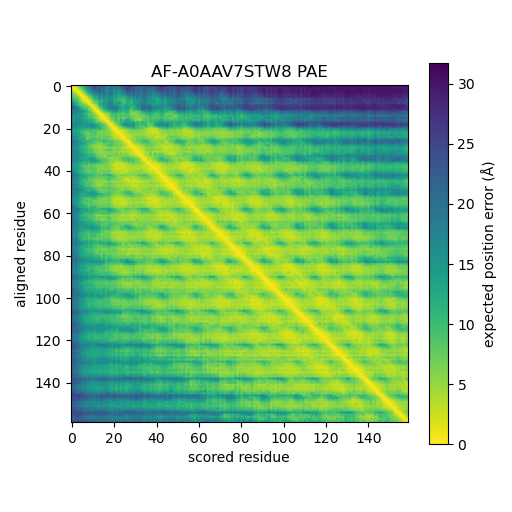TOM 480 C CA . LEU A 1 73 ? -1.863 -4.372 -1.281 1.00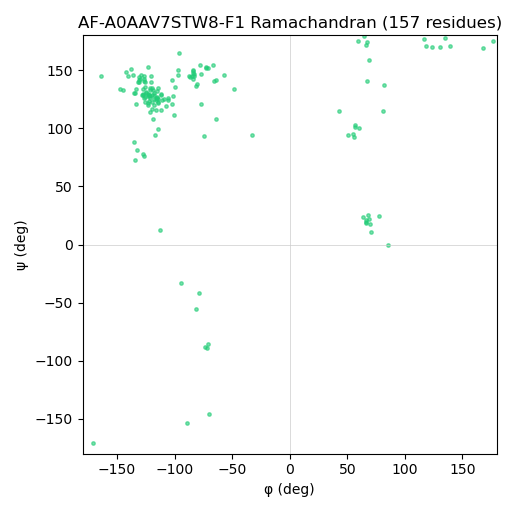 79.50 73 LEU A CA 1
ATOM 481 C C . LEU A 1 73 ? -2.961 -5.308 -0.807 1.00 79.50 73 LEU A C 1
ATOM 483 O O . LEU A 1 73 ? -3.716 -4.984 0.110 1.00 79.50 73 LEU A O 1
ATOM 487 N N . GLU A 1 74 ? -2.958 -6.505 -1.364 1.00 78.25 74 GLU A N 1
ATOM 488 C CA . GLU A 1 74 ? -3.823 -7.600 -0.969 1.00 78.25 74 GLU A CA 1
ATOM 489 C C . GLU A 1 74 ? -2.983 -8.796 -0.513 1.00 78.25 74 GLU A C 1
ATOM 491 O O . GLU A 1 74 ? -1.957 -9.131 -1.116 1.00 78.25 74 GLU A O 1
ATOM 496 N N . ALA A 1 75 ? -3.455 -9.444 0.554 1.00 80.31 75 ALA A N 1
ATOM 497 C CA . ALA A 1 75 ? -3.054 -10.767 1.028 1.00 80.31 75 ALA A CA 1
ATOM 498 C C . ALA A 1 75 ? -1.534 -10.982 1.176 1.00 80.31 75 ALA A C 1
ATOM 500 O O . ALA A 1 75 ? -0.836 -11.407 0.253 1.00 80.31 75 ALA A O 1
ATOM 501 N N . GLY A 1 76 ? -1.007 -10.767 2.384 1.00 74.56 76 GLY A N 1
ATOM 502 C CA . GLY A 1 76 ? 0.353 -11.206 2.738 1.00 74.56 76 GLY A CA 1
ATOM 503 C C . GLY A 1 76 ? 1.481 -10.493 1.984 1.00 74.56 76 GLY A C 1
ATOM 504 O O . GLY A 1 76 ? 2.596 -11.009 1.904 1.00 74.56 76 GLY A O 1
ATOM 505 N N . SER A 1 77 ? 1.208 -9.322 1.411 1.00 80.94 77 SER A N 1
ATOM 506 C CA . SER A 1 77 ? 2.210 -8.529 0.701 1.00 80.94 77 SER A CA 1
ATOM 507 C C . SER A 1 77 ? 3.035 -7.682 1.680 1.00 80.94 77 SER A C 1
ATOM 509 O O . SER A 1 77 ? 2.535 -7.224 2.710 1.00 80.94 77 SER A O 1
ATOM 511 N N . ILE A 1 78 ? 4.316 -7.465 1.370 1.00 79.12 78 ILE A N 1
ATOM 512 C CA . ILE A 1 78 ? 5.243 -6.684 2.201 1.00 79.12 78 ILE A CA 1
ATOM 513 C C . ILE A 1 78 ? 5.738 -5.472 1.422 1.00 79.12 78 ILE A C 1
ATOM 515 O O . ILE A 1 78 ? 6.263 -5.602 0.315 1.00 79.12 78 ILE A O 1
ATOM 519 N N . MET A 1 79 ? 5.659 -4.289 2.030 1.00 78.19 79 MET A N 1
ATOM 520 C CA . MET A 1 79 ? 6.063 -3.052 1.368 1.00 78.19 79 MET A CA 1
ATOM 521 C C . MET A 1 79 ? 6.803 -2.067 2.267 1.00 78.19 79 MET A C 1
ATOM 523 O O . MET A 1 79 ? 6.536 -1.932 3.463 1.00 78.19 79 MET A O 1
ATOM 527 N N . ARG A 1 80 ? 7.763 -1.364 1.662 1.00 79.69 80 ARG A N 1
ATOM 528 C CA . ARG A 1 80 ? 8.573 -0.325 2.306 1.00 79.69 80 ARG A CA 1
ATOM 529 C C . ARG A 1 80 ? 8.690 0.905 1.395 1.00 79.69 80 ARG A C 1
ATOM 531 O O . ARG A 1 80 ? 9.615 0.929 0.580 1.00 79.69 80 ARG A O 1
ATOM 538 N N . PRO A 1 81 ? 7.760 1.869 1.472 1.00 75.00 81 PRO A N 1
ATOM 539 C CA . PRO A 1 81 ? 7.919 3.171 0.832 1.00 75.00 81 PRO A CA 1
ATOM 540 C C . PRO A 1 81 ? 8.801 4.088 1.694 1.00 75.00 81 PRO A C 1
ATOM 542 O O . PRO A 1 81 ? 8.658 4.085 2.919 1.00 75.00 81 PRO A O 1
ATOM 545 N N . ASN A 1 82 ? 9.721 4.852 1.090 1.00 70.25 82 ASN A N 1
ATOM 546 C CA . ASN A 1 82 ? 10.542 5.786 1.870 1.00 70.25 82 ASN A CA 1
ATOM 547 C C . ASN A 1 82 ? 9.759 7.066 2.216 1.00 70.25 82 ASN A C 1
ATOM 549 O O . ASN A 1 82 ? 9.829 7.503 3.358 1.00 70.25 82 ASN A O 1
ATOM 553 N N . GLU A 1 83 ? 8.978 7.625 1.287 1.00 75.06 83 GLU A N 1
ATOM 554 C CA . GLU A 1 83 ? 8.255 8.891 1.498 1.00 75.06 83 GLU A CA 1
ATOM 555 C C . GLU A 1 83 ? 6.890 8.904 0.807 1.00 75.06 83 GLU A C 1
ATOM 557 O O . GLU A 1 83 ? 6.805 8.598 -0.378 1.00 75.06 83 GLU A O 1
ATOM 562 N N . GLY A 1 84 ? 5.852 9.325 1.530 1.00 68.12 84 GLY A N 1
ATOM 563 C CA . GLY A 1 84 ? 4.544 9.738 1.032 1.00 68.12 84 GLY A CA 1
ATOM 564 C C . GLY A 1 84 ? 3.750 8.693 0.243 1.00 68.12 84 GLY A C 1
ATOM 565 O O . GLY A 1 84 ? 4.201 7.591 -0.060 1.00 68.12 84 GLY A O 1
ATOM 566 N N . GLY A 1 85 ? 2.523 9.074 -0.115 1.00 74.88 85 GLY A N 1
ATOM 567 C CA . GLY A 1 85 ? 1.640 8.291 -0.979 1.00 74.88 85 GLY A CA 1
ATOM 568 C C . GLY A 1 85 ? 0.286 7.966 -0.359 1.00 74.88 85 GLY A C 1
ATOM 569 O O . GLY A 1 85 ? 0.041 8.196 0.826 1.00 74.88 85 GLY A O 1
ATOM 570 N N . VAL A 1 86 ? -0.603 7.444 -1.200 1.00 79.19 86 VAL A N 1
ATOM 571 C CA . VAL A 1 86 ? -1.902 6.905 -0.791 1.00 79.19 86 VAL A CA 1
ATOM 572 C C . VAL A 1 86 ? -1.785 5.392 -0.785 1.00 79.19 86 VAL A C 1
ATOM 574 O O . VAL A 1 86 ? -1.447 4.794 -1.802 1.00 79.19 86 VAL A O 1
ATOM 577 N N . LEU A 1 87 ? -2.030 4.772 0.361 1.00 79.06 87 LEU A N 1
ATOM 578 C CA . LEU A 1 87 ? -1.759 3.360 0.595 1.00 79.06 87 LEU A CA 1
ATOM 579 C C . LEU A 1 87 ? -3.005 2.678 1.147 1.00 79.06 87 LEU A C 1
ATOM 581 O O . LEU A 1 87 ? -3.577 3.119 2.140 1.00 79.06 87 LEU A O 1
ATOM 585 N N . SER A 1 88 ? -3.400 1.575 0.524 1.00 83.19 88 SER A N 1
ATOM 586 C CA . SER A 1 88 ? -4.487 0.719 0.988 1.00 83.19 88 SER A CA 1
ATOM 587 C C . SER A 1 88 ? -3.973 -0.702 1.173 1.00 83.19 88 SER A C 1
ATOM 589 O O . SER A 1 88 ? -3.344 -1.259 0.275 1.00 83.19 88 SER A O 1
ATOM 591 N N . LEU A 1 89 ? -4.205 -1.271 2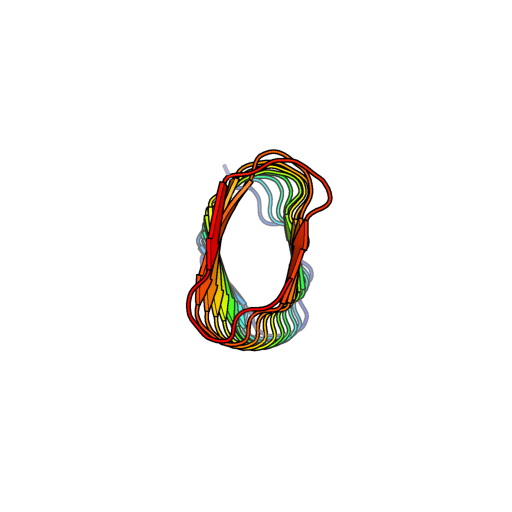.353 1.00 81.38 89 LEU A N 1
ATOM 592 C CA . LEU A 1 89 ? -3.760 -2.608 2.721 1.00 81.38 89 LEU A CA 1
ATOM 593 C C . LEU A 1 89 ? -4.927 -3.452 3.187 1.00 81.38 89 LEU A C 1
ATOM 595 O O . LEU A 1 89 ? -5.655 -3.067 4.101 1.00 81.38 89 LEU A O 1
ATOM 599 N N . THR A 1 90 ? -5.006 -4.648 2.624 1.00 80.44 90 THR A N 1
ATOM 600 C CA . THR A 1 90 ? -6.027 -5.634 2.946 1.00 80.44 90 THR A CA 1
ATOM 601 C C . THR A 1 90 ? -5.364 -6.949 3.341 1.00 80.44 90 THR A C 1
ATOM 603 O O . THR A 1 90 ? -4.434 -7.409 2.673 1.00 80.44 90 THR A O 1
ATOM 606 N N . ALA A 1 91 ? -5.868 -7.563 4.415 1.00 80.12 91 ALA A N 1
ATOM 607 C CA . ALA A 1 91 ? -5.606 -8.942 4.832 1.00 80.12 91 ALA A CA 1
ATOM 608 C C . ALA A 1 91 ? -4.116 -9.306 5.006 1.00 80.12 91 ALA A C 1
ATOM 610 O O . ALA A 1 91 ? -3.433 -9.729 4.072 1.00 80.12 91 ALA A O 1
ATOM 611 N N . GLY A 1 92 ? -3.608 -9.212 6.238 1.00 74.94 92 GLY A N 1
ATOM 612 C CA . GLY A 1 92 ? -2.309 -9.800 6.605 1.00 74.94 92 GLY A CA 1
ATOM 613 C C . GLY A 1 92 ? -1.089 -9.169 5.925 1.00 74.94 92 GLY A C 1
ATOM 614 O O . GLY A 1 92 ? -0.027 -9.787 5.862 1.00 74.94 92 GLY A O 1
ATOM 615 N N . SER A 1 93 ? -1.228 -7.958 5.388 1.00 80.94 93 SER A N 1
ATOM 616 C CA . SER A 1 93 ? -0.134 -7.254 4.720 1.00 80.94 93 SER A CA 1
ATOM 617 C C . SER A 1 93 ? 0.752 -6.517 5.734 1.00 80.94 93 SER A C 1
ATOM 619 O O . SER A 1 93 ? 0.287 -6.072 6.787 1.00 80.94 93 SER A O 1
ATOM 621 N N . ILE A 1 94 ? 2.048 -6.386 5.429 1.00 79.44 94 ILE A N 1
ATOM 622 C CA . ILE A 1 94 ? 3.034 -5.728 6.300 1.00 79.44 94 ILE A CA 1
ATOM 623 C C . ILE A 1 94 ? 3.596 -4.490 5.610 1.00 79.44 94 ILE A C 1
ATOM 625 O O . ILE A 1 94 ? 4.174 -4.585 4.527 1.00 79.44 94 ILE A O 1
ATOM 629 N N . MET A 1 95 ? 3.538 -3.336 6.277 1.00 78.75 95 MET A N 1
ATOM 630 C CA . MET A 1 95 ? 4.058 -2.088 5.716 1.00 78.75 95 MET A CA 1
ATOM 631 C C . MET A 1 95 ? 4.975 -1.314 6.653 1.00 78.75 95 MET A C 1
ATOM 633 O O . MET A 1 95 ? 4.777 -1.272 7.869 1.00 78.75 95 MET A O 1
ATOM 637 N N . ARG A 1 96 ? 5.997 -0.684 6.066 1.00 80.19 96 ARG A N 1
ATOM 638 C CA . ARG A 1 96 ? 6.935 0.200 6.770 1.00 80.19 96 ARG A CA 1
ATOM 639 C C . ARG A 1 96 ? 7.184 1.503 6.000 1.00 80.19 96 ARG A C 1
ATOM 641 O O . ARG A 1 96 ? 8.243 1.617 5.381 1.00 80.19 96 ARG A O 1
ATOM 648 N N . PRO A 1 97 ? 6.206 2.420 5.969 1.00 75.75 97 PRO A N 1
ATOM 649 C CA . PRO A 1 97 ? 6.382 3.775 5.441 1.00 75.75 97 PRO A CA 1
ATOM 650 C C . PRO A 1 97 ? 7.355 4.609 6.290 1.00 75.75 97 PRO A C 1
ATOM 652 O O . PRO A 1 97 ? 7.364 4.509 7.519 1.00 75.75 97 PRO A O 1
ATOM 655 N N . GLY A 1 98 ? 8.183 5.415 5.620 1.00 68.75 98 GLY A N 1
ATOM 656 C CA . GLY A 1 98 ? 9.144 6.310 6.270 1.00 68.75 98 GLY A CA 1
ATOM 657 C C . GLY A 1 98 ? 8.533 7.627 6.754 1.00 68.75 98 GLY A C 1
ATOM 658 O O . GLY A 1 98 ? 8.649 7.934 7.933 1.00 68.75 98 GLY A O 1
ATOM 659 N N . GLN A 1 99 ? 7.884 8.394 5.878 1.00 80.06 99 GLN A N 1
ATOM 660 C CA . GLN A 1 99 ? 7.399 9.752 6.178 1.00 80.06 99 GLN A CA 1
ATOM 661 C C . GLN A 1 99 ? 6.112 10.065 5.411 1.00 80.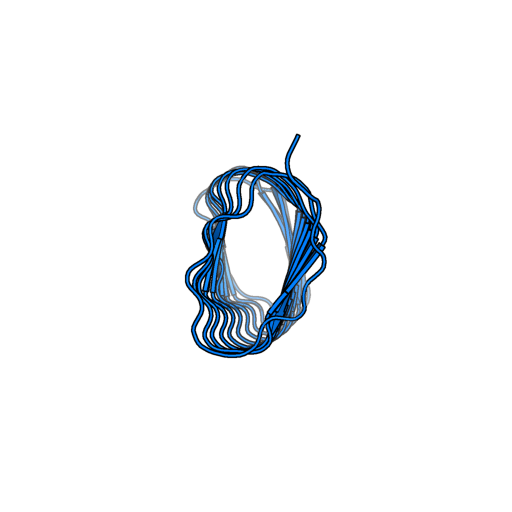06 99 GLN A C 1
ATOM 663 O O . GLN A 1 99 ? 6.075 9.842 4.205 1.00 80.06 99 GLN A O 1
ATOM 668 N N . GLY A 1 100 ? 5.096 10.633 6.062 1.00 71.62 100 GLY A N 1
ATOM 669 C CA . GLY A 1 100 ? 3.904 11.186 5.412 1.00 71.62 100 GLY A CA 1
ATOM 670 C C . GLY A 1 100 ? 2.978 10.167 4.731 1.00 71.62 100 GLY A C 1
ATOM 671 O O . GLY A 1 100 ? 3.284 8.982 4.596 1.00 71.62 100 GLY A O 1
ATOM 672 N N . GLY A 1 101 ? 1.831 10.656 4.251 1.00 77.81 101 GLY A N 1
ATOM 673 C CA . GLY A 1 101 ? 0.897 9.896 3.413 1.00 77.81 101 GLY A CA 1
ATOM 674 C C . GLY A 1 101 ? -0.484 9.666 4.025 1.00 77.81 101 GLY A C 1
ATOM 675 O O . GLY A 1 101 ? -0.772 10.064 5.155 1.00 77.81 101 GLY A O 1
ATOM 676 N N . VAL A 1 102 ? -1.350 9.036 3.230 1.00 80.25 102 VAL A N 1
ATOM 677 C CA . VAL A 1 102 ? -2.705 8.628 3.617 1.00 80.25 102 VAL A CA 1
ATOM 678 C C . VAL A 1 102 ? -2.771 7.111 3.565 1.00 80.25 102 VAL A C 1
ATOM 680 O O . VAL A 1 102 ? -2.620 6.534 2.489 1.00 80.25 102 VAL A O 1
ATOM 683 N N . LEU A 1 103 ? -2.975 6.461 4.709 1.00 80.31 103 LEU A N 1
ATOM 684 C CA . LEU A 1 103 ? -2.916 5.005 4.824 1.00 80.31 103 LEU A CA 1
ATOM 685 C C . LEU A 1 103 ? -4.246 4.450 5.341 1.00 80.31 103 LEU A C 1
ATOM 687 O O . LEU A 1 103 ? -4.785 4.921 6.342 1.00 80.31 103 LEU A O 1
ATOM 691 N N . SER A 1 104 ? -4.744 3.409 4.684 1.00 83.62 104 SER A N 1
ATOM 69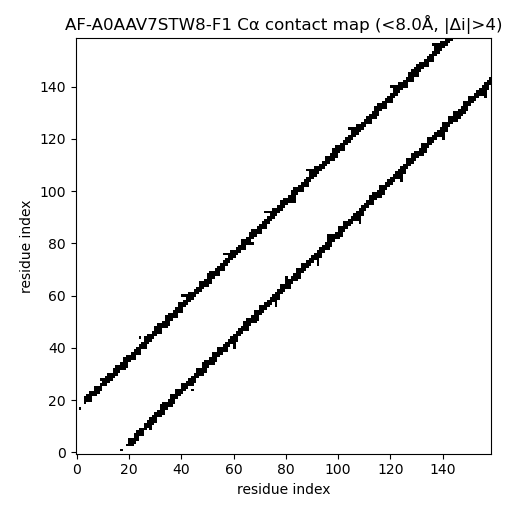2 C CA . SER A 1 104 ? -5.920 2.644 5.092 1.00 83.62 104 SER A CA 1
ATOM 693 C C . SER A 1 104 ? -5.551 1.173 5.254 1.00 83.62 104 SER A C 1
ATOM 695 O O . SER A 1 104 ? -4.908 0.589 4.381 1.00 83.62 104 SER A O 1
ATOM 697 N N . LEU A 1 105 ? -5.916 0.588 6.393 1.00 81.12 105 LEU A N 1
ATOM 698 C CA . LEU A 1 105 ? -5.572 -0.776 6.775 1.00 81.12 105 LEU A CA 1
ATOM 699 C C . LEU A 1 105 ? -6.825 -1.524 7.160 1.00 81.12 105 LEU A C 1
ATOM 701 O O . LEU A 1 105 ? -7.578 -1.081 8.023 1.00 81.12 105 LEU A O 1
ATOM 705 N N . VAL A 1 106 ? -6.988 -2.698 6.567 1.00 80.62 106 VAL A N 1
ATOM 706 C CA . VAL A 1 106 ? -8.123 -3.576 6.800 1.00 80.62 106 VAL A CA 1
ATOM 707 C C . VAL A 1 106 ? -7.617 -4.967 7.168 1.00 80.62 106 VAL A C 1
ATOM 709 O O . VAL A 1 106 ? -6.736 -5.516 6.501 1.00 80.62 106 VAL A O 1
ATOM 712 N N . ALA A 1 107 ? -8.216 -5.538 8.214 1.00 79.19 107 ALA A N 1
ATOM 713 C CA . ALA A 1 107 ? -8.134 -6.947 8.598 1.00 79.19 107 ALA A CA 1
ATOM 714 C C . ALA A 1 107 ? -6.701 -7.480 8.804 1.00 79.19 107 ALA A C 1
ATOM 716 O O . ALA A 1 107 ? -6.060 -7.999 7.888 1.00 79.19 107 ALA A O 1
ATOM 717 N N . GLY A 1 108 ? -6.205 -7.420 10.042 1.00 73.44 108 GLY A N 1
ATOM 718 C CA . GLY A 1 108 ? -4.993 -8.157 10.434 1.00 73.44 108 GLY A CA 1
ATOM 719 C C . GLY A 1 108 ? -3.693 -7.646 9.807 1.00 73.44 108 GLY A C 1
ATOM 720 O O . GLY A 1 108 ? -2.728 -8.399 9.688 1.00 73.44 108 GLY A O 1
ATOM 721 N N . SER A 1 109 ? -3.661 -6.390 9.365 1.00 80.31 109 SER A N 1
ATOM 722 C CA . SER A 1 109 ? -2.467 -5.795 8.762 1.00 80.31 109 SER A CA 1
ATOM 723 C C . SER A 1 109 ? -1.515 -5.255 9.838 1.00 80.31 109 SER A C 1
ATOM 725 O O . SER A 1 109 ? -1.946 -4.788 10.895 1.00 80.31 109 SER A O 1
ATOM 727 N N . ILE A 1 110 ? -0.204 -5.309 9.577 1.00 78.19 110 ILE A N 1
ATOM 728 C CA . ILE A 1 110 ? 0.834 -4.821 10.500 1.00 78.19 110 ILE A CA 1
ATOM 729 C C . ILE A 1 110 ? 1.553 -3.624 9.881 1.00 78.19 110 ILE A C 1
ATOM 731 O O . ILE A 1 110 ? 2.138 -3.733 8.802 1.00 78.19 110 ILE A O 1
ATOM 735 N N . MET A 1 111 ? 1.601 -2.499 10.595 1.00 80.00 111 MET A N 1
ATOM 736 C CA . MET A 1 111 ? 2.312 -1.304 10.140 1.00 80.00 111 MET A CA 1
ATOM 737 C C . MET A 1 111 ? 3.316 -0.766 11.159 1.00 80.00 111 MET A C 1
ATOM 739 O O . MET A 1 111 ? 3.064 -0.712 12.363 1.00 80.00 111 MET A O 1
ATOM 743 N N . ARG A 1 112 ? 4.453 -0.291 10.645 1.00 79.81 112 ARG A N 1
ATOM 744 C CA . ARG A 1 112 ? 5.341 0.646 11.339 1.00 79.81 112 ARG A CA 1
ATOM 745 C C . ARG A 1 112 ? 5.442 1.943 10.542 1.00 79.81 112 ARG A C 1
ATOM 747 O O . ARG A 1 112 ? 6.084 1.938 9.498 1.00 79.81 112 ARG A O 1
ATOM 754 N N . HIS A 1 113 ? 4.836 3.011 11.041 1.00 78.06 113 HIS A N 1
ATOM 755 C CA . HIS A 1 113 ? 4.896 4.338 10.437 1.00 78.06 113 HIS A CA 1
ATOM 756 C C . HIS A 1 113 ? 5.929 5.211 11.139 1.00 78.06 113 HIS A C 1
ATOM 758 O O . HIS A 1 113 ? 6.011 5.175 12.369 1.00 78.06 113 HIS A O 1
ATOM 764 N N . GLY A 1 114 ? 6.735 5.930 10.355 1.00 71.81 114 GLY A N 1
ATOM 765 C CA . GLY A 1 114 ? 7.746 6.856 10.863 1.00 71.81 114 GLY A CA 1
ATOM 766 C C . GLY A 1 114 ? 7.105 8.126 11.405 1.00 71.81 114 GLY A C 1
ATOM 767 O O . GLY A 1 114 ? 6.798 8.164 12.585 1.00 71.81 114 GLY A O 1
ATOM 768 N N . GLU A 1 115 ? 6.872 9.142 10.581 1.00 79.44 115 GLU A N 1
ATOM 769 C CA . GLU A 1 115 ? 6.291 10.417 11.036 1.00 79.44 115 GLU A CA 1
ATOM 770 C C . GLU A 1 115 ? 5.246 10.940 10.050 1.00 79.44 115 GLU A C 1
ATOM 772 O O . GLU A 1 115 ? 5.341 10.680 8.851 1.00 79.44 115 GLU A O 1
ATOM 777 N N . GLY A 1 116 ? 4.267 11.690 10.564 1.00 72.38 116 GLY A N 1
ATOM 778 C CA . GLY A 1 116 ? 3.298 12.480 9.802 1.00 72.38 116 GLY A CA 1
ATOM 779 C C . GLY A 1 116 ? 2.305 11.676 8.957 1.00 72.38 116 GLY A C 1
ATOM 780 O O . GLY A 1 116 ? 2.664 10.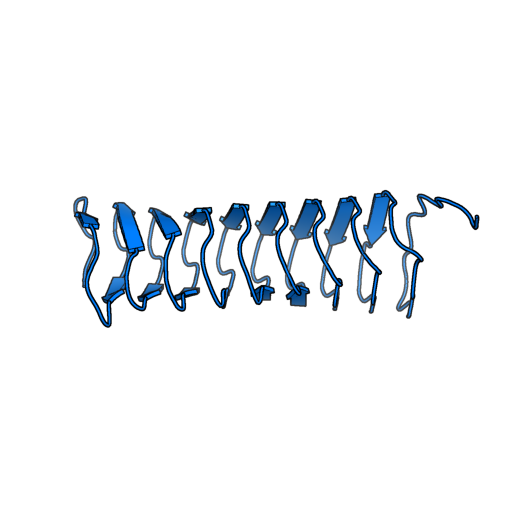720 8.284 1.00 72.38 116 GLY A O 1
ATOM 781 N N . GLY A 1 117 ? 1.041 12.089 8.898 1.00 79.12 117 GLY A N 1
ATOM 782 C CA . GLY A 1 117 ? 0.081 11.530 7.934 1.00 79.12 117 GLY A CA 1
ATOM 783 C C . GLY A 1 117 ? -1.277 11.184 8.520 1.00 79.12 117 GLY A C 1
ATOM 784 O O . GLY A 1 117 ? -1.526 11.355 9.714 1.00 79.12 117 GLY A O 1
ATOM 785 N N . VAL A 1 118 ? -2.165 10.716 7.645 1.00 80.44 118 VAL A N 1
ATOM 786 C CA . VAL A 1 118 ? -3.552 10.368 7.973 1.00 80.44 118 VAL A CA 1
ATOM 787 C C . VAL A 1 118 ? -3.734 8.866 7.860 1.00 80.44 118 VAL A C 1
ATOM 789 O O . VAL A 1 118 ? -3.369 8.259 6.855 1.00 80.44 118 VAL A O 1
ATOM 792 N N . LEU A 1 119 ? -4.298 8.263 8.898 1.00 80.31 119 LEU A N 1
ATOM 793 C CA . LEU A 1 119 ? -4.284 6.825 9.097 1.00 80.31 119 LEU A CA 1
ATOM 794 C C . LEU A 1 119 ? -5.661 6.331 9.520 1.00 80.31 119 LEU A C 1
ATOM 796 O O . LEU A 1 119 ? -6.253 6.840 10.471 1.00 80.31 119 LEU A O 1
ATOM 800 N N . SER A 1 120 ? -6.143 5.300 8.837 1.00 83.12 120 SER A N 1
ATOM 801 C CA . SER A 1 120 ? -7.383 4.605 9.167 1.00 83.12 120 SER A CA 1
ATOM 802 C C . SER A 1 120 ? -7.116 3.111 9.309 1.00 83.12 120 SER A C 1
ATOM 804 O O . SER A 1 120 ? -6.524 2.494 8.421 1.00 83.12 120 SER A O 1
ATOM 806 N N . LEU A 1 121 ? -7.519 2.535 10.440 1.00 79.12 121 LEU A N 1
ATOM 807 C CA . LEU A 1 121 ? -7.383 1.112 10.733 1.00 79.12 121 LEU A CA 1
ATOM 808 C C . LEU A 1 121 ? -8.751 0.507 11.003 1.00 79.12 121 LEU A C 1
ATOM 810 O O . LEU A 1 121 ? -9.521 1.026 11.811 1.00 79.12 121 LEU A O 1
ATOM 814 N N . VAL A 1 122 ? -8.991 -0.650 10.399 1.00 79.00 122 VAL A N 1
ATOM 815 C CA . VAL A 1 122 ? -10.197 -1.447 10.580 1.00 79.00 122 VAL A CA 1
ATOM 816 C C . VAL A 1 122 ? -9.802 -2.873 10.950 1.00 79.00 122 VAL A C 1
ATOM 818 O O . VAL A 1 122 ? -9.019 -3.506 10.239 1.00 79.00 122 VAL A O 1
ATOM 821 N N . ALA A 1 123 ? -10.393 -3.384 12.032 1.00 76.06 123 ALA A N 1
ATOM 822 C CA . ALA A 1 123 ? -10.409 -4.794 12.422 1.00 76.06 123 ALA A CA 1
ATOM 823 C C . ALA A 1 123 ? -9.023 -5.449 12.597 1.00 76.06 123 ALA A C 1
ATOM 825 O O . ALA A 1 123 ? -8.388 -5.905 11.643 1.00 76.06 123 ALA A O 1
ATOM 826 N N . GLY A 1 124 ? -8.572 -5.591 13.847 1.00 71.50 124 GLY A N 1
ATOM 827 C CA . GLY A 1 124 ? -7.464 -6.501 14.178 1.00 71.50 124 GLY A CA 1
ATOM 828 C C . GLY A 1 124 ? -6.088 -6.075 13.663 1.00 71.50 124 GLY A C 1
ATOM 829 O O . GLY A 1 124 ? -5.194 -6.911 13.557 1.00 71.50 124 GLY A O 1
ATOM 830 N N . SER A 1 125 ? -5.906 -4.807 13.291 1.00 78.75 125 SER A N 1
ATOM 831 C CA . SER A 1 125 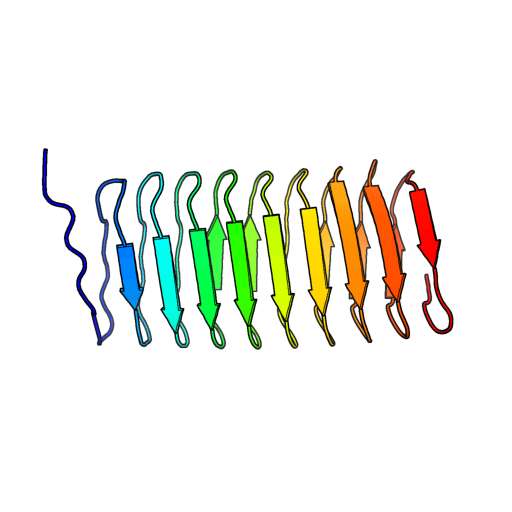? -4.630 -4.317 12.760 1.00 78.75 125 SER A CA 1
ATOM 832 C C . SER A 1 125 ? -3.689 -3.885 13.889 1.00 78.75 125 SER A C 1
ATOM 834 O O . SER A 1 125 ? -4.127 -3.330 14.895 1.00 78.75 125 SER A O 1
ATOM 836 N N . ILE A 1 126 ? -2.384 -4.124 13.727 1.00 77.94 126 ILE A N 1
ATOM 837 C CA . ILE A 1 126 ? -1.351 -3.745 14.706 1.00 77.94 126 ILE A CA 1
ATOM 838 C C . ILE A 1 126 ? -0.498 -2.628 14.119 1.00 77.94 126 ILE A C 1
ATOM 840 O O . ILE A 1 126 ? 0.127 -2.800 13.070 1.00 77.94 126 ILE A O 1
ATOM 844 N N . MET A 1 127 ? -0.402 -1.501 14.820 1.00 77.56 127 MET A N 1
ATOM 845 C CA . MET A 1 127 ? 0.334 -0.340 14.336 1.00 77.56 127 MET A CA 1
ATOM 846 C C . MET A 1 127 ? 1.289 0.240 15.380 1.00 77.56 127 MET A C 1
ATOM 848 O O . MET A 1 127 ? 0.975 0.345 16.565 1.00 77.56 127 MET A O 1
ATOM 852 N N . ARG A 1 128 ? 2.479 0.644 14.921 1.00 79.88 128 ARG A N 1
ATOM 853 C CA . ARG A 1 128 ? 3.421 1.486 15.674 1.00 79.88 128 ARG A CA 1
ATOM 854 C C . ARG A 1 128 ? 3.660 2.774 14.903 1.00 79.88 128 ARG A C 1
ATOM 856 O O . ARG A 1 128 ? 3.894 2.704 13.698 1.00 79.88 128 ARG A O 1
ATOM 863 N N . LEU A 1 129 ? 3.633 3.900 15.601 1.00 76.25 129 LEU A N 1
ATOM 864 C CA . LEU A 1 129 ? 3.646 5.241 15.016 1.00 76.25 129 LEU A CA 1
ATOM 865 C C . LEU A 1 129 ? 4.678 6.124 15.681 1.00 76.25 129 LEU A C 1
ATOM 867 O O . LEU A 1 129 ? 4.788 6.071 16.904 1.00 76.25 129 LEU A O 1
ATOM 871 N N . GLY A 1 130 ? 5.355 6.957 14.898 1.00 76.06 130 GLY A N 1
ATOM 872 C CA . GLY A 1 130 ? 6.021 8.145 15.419 1.00 76.06 130 GLY A CA 1
ATOM 873 C C . GLY A 1 130 ? 5.115 9.373 15.428 1.00 76.06 130 GLY A C 1
ATOM 874 O O . GLY A 1 130 ? 3.897 9.270 15.578 1.00 76.06 130 GLY A O 1
ATOM 875 N N . GLU A 1 131 ? 5.734 10.544 15.355 1.00 79.81 131 GLU A N 1
ATOM 876 C CA . GLU A 1 131 ? 5.110 11.832 15.664 1.00 79.81 131 GLU A CA 1
ATOM 877 C C . GLU A 1 131 ? 4.205 12.371 14.545 1.00 79.81 131 GLU A C 1
ATOM 879 O O . GLU A 1 131 ? 4.369 12.050 13.369 1.00 79.81 131 GLU A O 1
ATOM 884 N N . GLY A 1 132 ? 3.233 13.212 14.912 1.00 77.12 132 GLY A N 1
ATOM 885 C CA . GLY A 1 132 ? 2.485 14.061 13.978 1.00 77.12 132 GLY A CA 1
ATOM 886 C C . GLY A 1 132 ? 1.397 13.357 13.162 1.00 77.12 132 GLY A C 1
ATOM 887 O O . GLY A 1 132 ? 1.060 13.816 12.072 1.00 77.12 132 GLY A O 1
ATOM 888 N N . CYS A 1 133 ? 0.853 12.241 13.650 1.00 77.94 133 CYS A N 1
ATOM 889 C CA . CYS A 1 133 ? -0.148 11.460 12.917 1.00 77.94 133 CYS A CA 1
ATOM 890 C C . CYS A 1 133 ? -1.592 11.788 13.333 1.00 77.94 133 CYS A C 1
ATOM 892 O O . CYS A 1 133 ? -1.880 12.033 14.506 1.00 77.94 133 CYS A O 1
ATOM 894 N N . VAL A 1 134 ? -2.513 11.729 12.368 1.00 81.12 134 VAL A N 1
ATOM 895 C CA . VAL A 1 134 ? -3.967 11.751 12.585 1.00 81.12 134 VAL A CA 1
ATOM 896 C C . VAL A 1 134 ? -4.512 10.347 12.354 1.00 81.12 134 VAL A C 1
ATOM 898 O O . VAL A 1 134 ? -4.265 9.749 11.307 1.00 81.12 134 VAL A O 1
ATOM 901 N N . LEU A 1 135 ? -5.243 9.816 13.331 1.00 79.50 135 LEU A N 1
ATOM 902 C CA . LEU A 1 135 ? -5.567 8.396 13.429 1.00 79.50 135 LEU A CA 1
ATOM 903 C C . LEU A 1 135 ? -7.038 8.143 13.736 1.00 79.50 135 LEU A C 1
ATOM 905 O O . LEU A 1 135 ? -7.594 8.703 14.681 1.00 79.50 135 LEU A O 1
ATOM 909 N N . SER A 1 136 ? -7.619 7.211 12.986 1.00 82.69 136 SER A N 1
ATOM 910 C CA . SER A 1 136 ? -8.929 6.618 13.242 1.00 82.69 136 SER A CA 1
ATOM 911 C C . SER A 1 136 ? -8.796 5.100 13.370 1.00 82.69 136 SER A C 1
ATOM 913 O O . SER A 1 136 ? -8.261 4.441 12.475 1.00 82.69 136 SER A O 1
ATOM 915 N N . LEU A 1 137 ? -9.245 4.553 14.502 1.00 77.38 137 LEU A N 1
ATOM 916 C CA . LEU A 1 137 ? -9.212 3.124 14.802 1.00 77.38 137 LEU A CA 1
ATOM 917 C C . LEU A 1 137 ? -10.620 2.572 14.998 1.00 77.38 137 LEU A C 1
ATOM 919 O O . LEU A 1 137 ? -11.348 3.013 15.887 1.00 77.38 137 LEU A O 1
ATOM 923 N N . VAL A 1 138 ? -10.940 1.534 14.230 1.00 78.44 138 VAL A N 1
ATOM 924 C CA . VAL A 1 138 ? -12.188 0.779 14.329 1.00 78.44 138 VAL A CA 1
ATOM 925 C C . VAL A 1 138 ? -11.884 -0.656 14.759 1.00 78.44 138 VAL A C 1
ATOM 927 O O . VAL A 1 138 ? -11.084 -1.339 14.115 1.00 78.44 138 VAL A O 1
ATOM 930 N N . ALA A 1 139 ? -12.548 -1.087 15.836 1.00 72.06 139 ALA A N 1
ATOM 931 C CA . ALA A 1 139 ? -12.669 -2.451 16.364 1.00 72.06 139 ALA A CA 1
ATOM 932 C C . ALA A 1 139 ? -11.395 -3.326 16.391 1.00 72.06 139 ALA A C 1
ATOM 934 O O . ALA A 1 139 ? -10.879 -3.774 15.370 1.00 72.06 139 ALA A O 1
ATOM 935 N N . GLY A 1 140 ? -10.925 -3.695 17.584 1.00 70.75 140 GLY A N 1
ATOM 936 C CA . GLY A 1 140 ? -9.915 -4.749 17.759 1.00 70.75 140 GLY A CA 1
ATOM 937 C C . GLY A 1 140 ? -8.508 -4.391 17.280 1.00 70.75 140 GLY A C 1
ATOM 938 O O . GLY A 1 140 ? -7.666 -5.278 17.174 1.00 70.75 140 GLY A O 1
ATOM 939 N N . SER A 1 141 ? -8.242 -3.127 16.949 1.00 77.94 141 SER A N 1
ATOM 940 C CA . SER A 1 141 ? -6.920 -2.681 16.496 1.00 77.94 141 SER A CA 1
ATOM 941 C C . SER A 1 141 ? -6.029 -2.304 17.687 1.00 77.94 141 SER A C 1
ATOM 943 O O . SER A 1 141 ? -6.528 -1.783 18.682 1.00 77.94 141 SER A O 1
ATOM 945 N N . ILE A 1 142 ? -4.721 -2.568 17.588 1.00 77.25 142 ILE A N 1
ATOM 946 C CA . ILE A 1 142 ? -3.719 -2.284 18.632 1.00 77.25 142 ILE A CA 1
ATOM 947 C C . ILE A 1 142 ? -2.778 -1.173 18.160 1.00 77.25 142 ILE A C 1
ATOM 949 O O . ILE A 1 142 ? -2.177 -1.284 17.085 1.00 77.25 142 ILE A O 1
ATOM 953 N N . LEU A 1 143 ? -2.593 -0.140 18.985 1.00 77.31 143 LEU A N 1
ATOM 954 C CA . LEU A 1 143 ? -1.857 1.071 18.630 1.00 77.31 143 LEU A CA 1
ATOM 955 C C . LEU A 1 143 ? -0.727 1.416 19.598 1.00 77.31 143 LEU A C 1
ATOM 957 O O . LEU A 1 143 ? -0.973 1.735 20.744 1.00 77.31 143 LEU A O 1
ATOM 961 N N . ARG A 1 144 ? 0.512 1.537 19.117 1.00 81.12 144 ARG A N 1
ATOM 962 C CA . ARG A 1 144 ? 1.622 2.058 19.935 1.00 81.12 144 ARG A CA 1
ATOM 963 C C . ARG A 1 144 ? 2.183 3.361 19.365 1.00 81.12 144 ARG A C 1
ATOM 965 O O . ARG A 1 144 ? 3.056 3.282 18.492 1.00 81.12 144 ARG A O 1
ATOM 972 N N . PRO A 1 145 ? 1.721 4.535 19.830 1.00 76.31 145 PRO A N 1
ATOM 973 C CA . PRO A 1 145 ? 2.332 5.809 19.471 1.00 76.31 145 PRO A CA 1
ATOM 974 C C . PRO A 1 145 ? 3.633 6.037 20.253 1.00 76.31 145 PRO A C 1
ATOM 976 O O . PRO A 1 145 ? 3.755 5.624 21.406 1.00 76.31 145 PRO A O 1
ATOM 979 N N . SER A 1 146 ? 4.606 6.702 19.634 1.00 74.06 146 SER A N 1
ATOM 980 C CA . SER A 1 146 ? 5.824 7.187 20.293 1.00 74.06 146 SER A CA 1
ATOM 981 C C . SER A 1 146 ? 5.912 8.714 20.360 1.00 74.06 146 SER A C 1
ATOM 983 O O . SER A 1 146 ? 6.975 9.226 20.686 1.00 74.06 146 SER A O 1
ATOM 985 N N . GLY A 1 147 ? 4.821 9.432 20.068 1.00 72.00 147 GLY A N 1
ATOM 986 C CA . GLY A 1 147 ? 4.780 10.892 20.084 1.00 72.00 147 GLY A CA 1
ATOM 987 C C . GLY A 1 147 ? 3.371 11.479 19.921 1.00 72.00 147 GLY A C 1
ATOM 988 O O . GLY A 1 147 ? 2.381 10.753 20.011 1.00 72.00 147 GLY A O 1
ATOM 989 N N . GLY A 1 148 ? 3.276 12.800 19.732 1.00 66.38 148 GLY A N 1
ATOM 990 C CA . GLY A 1 148 ? 2.000 13.530 19.672 1.00 66.38 148 GLY A CA 1
ATOM 991 C C . GLY A 1 148 ? 1.195 13.290 18.386 1.00 66.38 148 GLY A C 1
ATOM 992 O O . GLY A 1 148 ? 1.766 13.033 17.327 1.00 66.38 148 GLY A O 1
ATOM 993 N N . GLY A 1 149 ? -0.134 13.398 18.469 1.00 73.88 149 GLY A N 1
ATOM 994 C CA . GLY A 1 149 ? -1.048 13.208 17.340 1.00 73.88 149 GLY A CA 1
ATOM 995 C C . GLY A 1 149 ? -2.520 13.312 17.744 1.00 73.88 149 GLY A C 1
ATOM 996 O O . GLY A 1 149 ? -2.839 13.448 18.926 1.00 73.88 149 GLY A O 1
ATOM 997 N N . VAL A 1 150 ? -3.419 13.245 16.761 1.00 78.25 150 VAL A N 1
ATOM 998 C CA . VAL A 1 150 ? -4.876 13.240 16.984 1.00 78.25 150 VAL A CA 1
ATOM 999 C C . VAL A 1 150 ? -5.392 11.812 16.850 1.00 78.25 150 VAL A C 1
ATOM 1001 O O . VAL A 1 150 ? -5.120 11.152 15.849 1.00 78.25 150 VAL A O 1
ATOM 1004 N N . LEU A 1 151 ? -6.136 11.339 17.852 1.00 76.56 151 LEU A N 1
ATOM 1005 C CA . LEU A 1 151 ? -6.592 9.954 17.969 1.00 76.56 151 LEU A CA 1
ATOM 1006 C C . LEU A 1 151 ? -8.115 9.892 18.109 1.00 76.56 151 LEU A C 1
ATOM 1008 O O . LEU A 1 151 ? -8.689 10.546 18.977 1.00 76.56 151 LEU A O 1
ATOM 1012 N N . SER A 1 152 ? -8.749 9.049 17.299 1.00 80.81 152 SER A N 1
ATOM 1013 C CA . SER A 1 152 ? -10.147 8.645 17.444 1.00 80.81 152 SER A CA 1
ATOM 1014 C C . SER A 1 152 ? -10.217 7.121 17.554 1.00 80.81 152 SER A C 1
ATOM 1016 O O . SER A 1 152 ? -9.736 6.415 16.665 1.00 80.81 152 SER A O 1
ATOM 1018 N N . LEU A 1 153 ? -10.756 6.616 18.669 1.00 75.94 153 LEU A N 1
ATOM 1019 C CA . LEU A 1 153 ? -10.906 5.185 18.941 1.00 75.94 153 LEU A CA 1
ATOM 1020 C C . LEU A 1 153 ? -12.389 4.824 19.029 1.00 75.94 153 LEU A C 1
ATOM 1022 O O . LEU A 1 153 ? -13.117 5.388 19.845 1.00 75.94 153 LEU A O 1
ATOM 1026 N N . GLU A 1 154 ? -12.800 3.825 18.254 1.00 78.12 154 GLU A N 1
ATOM 1027 C CA . GLU A 1 154 ? -14.081 3.147 18.431 1.00 78.12 154 GLU A CA 1
ATOM 1028 C C . GLU A 1 154 ? -13.938 1.852 19.248 1.00 78.12 154 GLU A C 1
ATOM 1030 O O . GLU A 1 154 ? -12.834 1.328 19.458 1.00 78.12 154 GLU A O 1
ATOM 1035 N N . ALA A 1 155 ? -15.077 1.340 19.726 1.00 70.62 155 ALA A N 1
ATOM 1036 C CA . ALA A 1 155 ? -15.172 0.239 20.680 1.00 70.62 155 ALA A CA 1
ATOM 1037 C C . ALA A 1 155 ? -14.310 -0.979 20.299 1.00 70.62 155 ALA A C 1
ATOM 1039 O O . ALA A 1 155 ? -14.317 -1.450 19.163 1.00 70.62 155 ALA A O 1
ATOM 1040 N N . GLY A 1 156 ? -13.577 -1.506 21.284 1.00 71.00 156 GLY A N 1
ATOM 1041 C CA . GLY A 1 156 ? -12.726 -2.686 21.130 1.00 71.00 156 GLY A CA 1
ATOM 1042 C C . GLY A 1 156 ? -11.315 -2.411 20.605 1.00 71.00 156 GLY A C 1
ATOM 1043 O O . GLY A 1 156 ? -10.558 -3.362 20.450 1.00 71.00 156 GLY A O 1
ATOM 1044 N N . SER A 1 157 ? -10.940 -1.161 20.323 1.00 76.25 157 SER A N 1
ATOM 1045 C CA . SER A 1 157 ? -9.550 -0.799 19.995 1.00 76.25 157 SER A CA 1
ATOM 1046 C C . SER A 1 157 ? -8.721 -0.579 21.266 1.00 76.25 157 SER A C 1
ATOM 1048 O O . SER A 1 157 ? -9.226 -0.037 22.248 1.00 76.25 157 SER A O 1
ATOM 1050 N N . ALA A 1 158 ? -7.453 -0.987 21.247 1.00 71.94 158 ALA A N 1
ATOM 1051 C CA . ALA A 1 158 ? -6.524 -0.879 22.369 1.00 71.94 158 ALA A CA 1
ATOM 1052 C C . ALA A 1 158 ? -5.263 -0.092 21.981 1.00 71.94 158 ALA A C 1
ATOM 1054 O O . ALA A 1 158 ? -4.852 -0.078 20.818 1.00 71.94 158 ALA A O 1
ATOM 1055 N N . MET A 1 159 ? -4.641 0.544 22.972 1.00 69.31 159 MET A N 1
ATOM 1056 C CA . MET A 1 159 ? -3.327 1.183 22.859 1.00 69.31 159 MET A CA 1
ATOM 1057 C C . MET A 1 159 ? -2.267 0.293 23.524 1.00 69.31 159 MET A C 1
ATOM 1059 O O . MET A 1 159 ? -2.519 -0.121 24.675 1.00 69.31 159 MET A O 1
#

pLDDT: mean 72.84, std 9.65, range [35.94, 83.62]

Foldseek 3Di:
DDDADADEDEDAEEDEDEEEHEYEYAENYEYEYEEEYEYHYHYAYEYEYEEEYEYEYYECYEYEYEEEYEYEEYYAYEYEYAYEYEYEYEHAYEYEYNYEYAYEEEECYEYEYHEAYEYEYEYQYEYEEEYHYEYDYYAQYEYHYPYDYHYDYDPHYYD

Sequence (159 aa):
MRPGGGGVLSLVSIMRPGGGGVLSLEAGSIMRPGEGGVLSLVAGNIMRPGKGGVLSLVAGSNMRLGEGGVLSLEAGSIMRPNEGGVLSLTAGSIMRPGQGGVLSLVAGSIMRHGEGGVLSLVAGSIMRLGEGCVLSLVAGSILRPSGGGVLSLEAGSAM

Mean predicted aligned error: 9.63 Å

Organism: Pleurodeles waltl (NCBI:txid8319)

Radius of gyration: 16.25 Å; Cα contacts (8 Å, |Δi|>4): 526; chains: 1; bounding box: 30×31×50 Å

Nearest PDB structures (foldseek):
  4dn7-assembly1_B  TM=2.845E-01  e=3.120E+00  Methanosarcina mazei Go1
  5awf-assembly1_B  TM=2.417E-01  e=8.505E+00  Escherichia coli K-12

Solvent-accessible surface area (backbone atoms only — not comparable to full-atom values): 7085 Å² total; per-residue (Å²): 141,82,79,74,66,75,50,83,51,74,63,75,41,84,48,70,53,72,54,48,45,49,40,42,37,60,38,51,30,40,39,42,39,37,44,39,32,39,41,40,40,31,36,49,27,40,38,41,43,41,34,46,32,39,38,40,35,35,37,47,24,39,40,38,38,40,38,45,30,42,37,39,36,31,40,48,20,38,40,34,36,47,30,43,31,41,37,40,35,32,40,50,20,37,40,39,43,40,33,48,31,39,39,39,36,30,41,46,20,39,40,42,44,39,35,38,33,41,40,38,38,34,38,47,22,41,40,35,35,33,37,58,30,38,41,39,37,35,34,50,22,39,43,46,71,72,52,59,63,49,82,46,78,38,76,67,44,48,108